Protein AF-A0AA42XJC1-F1 (afdb_monomer_lite)

Secondary structure (DSSP, 8-state):
-----------HHHHHHHHH-TTS-HHHHHHHHHHHHHHHHHTS----TTS-SSGGGHHHHHHHHHHHHHHHHHHHHHHHHTTPPPSS-SSHHHHHHHHHHTHHHHHHTTGGGGGGGGGTT-GGGHHHHHHHHHHTTTT-TTT-HHHHHHHHHHHTT-GGGGSS--GGGGHHHHHH-

Radius of gyration: 19.91 Å; chains: 1; bounding box: 42×43×64 Å

Structure (mmCIF, N/CA/C/O backbone):
data_AF-A0AA42XJC1-F1
#
_entry.id   AF-A0AA42XJC1-F1
#
loop_
_atom_site.group_PDB
_atom_site.id
_atom_site.type_symbol
_atom_site.label_atom_id
_atom_site.label_alt_id
_atom_site.label_comp_id
_atom_site.label_asym_id
_atom_site.label_entity_id
_atom_site.label_seq_id
_atom_site.pdbx_PDB_ins_code
_atom_site.Cartn_x
_atom_site.Cartn_y
_atom_site.Cartn_z
_atom_site.occupancy
_atom_site.B_iso_or_equiv
_atom_site.auth_seq_id
_atom_site.auth_comp_id
_atom_site.auth_asym_id
_atom_site.auth_atom_id
_atom_site.pdbx_PDB_model_num
ATOM 1 N N . MET A 1 1 ? -0.682 -10.208 -37.902 1.00 35.88 1 MET A N 1
ATOM 2 C CA . MET A 1 1 ? -1.230 -11.228 -36.979 1.00 35.88 1 MET A CA 1
ATOM 3 C C . MET A 1 1 ? -0.567 -10.966 -35.635 1.00 35.88 1 MET A C 1
ATOM 5 O O . MET A 1 1 ? 0.642 -11.066 -35.591 1.00 35.88 1 MET A O 1
ATOM 9 N N . LEU A 1 2 ? -1.211 -10.506 -34.570 1.00 36.41 2 LEU A N 1
ATOM 10 C CA . LEU A 1 2 ? -2.590 -10.697 -34.142 1.00 36.41 2 LEU A CA 1
ATOM 11 C C . LEU A 1 2 ? -3.000 -9.458 -33.311 1.00 36.41 2 LEU A C 1
ATOM 13 O O . LEU A 1 2 ? -2.534 -9.285 -32.192 1.00 36.41 2 LEU A O 1
ATOM 17 N N . ASN A 1 3 ? -3.850 -8.592 -33.871 1.00 38.91 3 ASN A N 1
ATOM 18 C CA . ASN A 1 3 ? -4.637 -7.630 -33.094 1.00 38.91 3 ASN A CA 1
ATOM 19 C C . ASN A 1 3 ? -5.820 -8.403 -32.512 1.00 38.91 3 ASN A C 1
ATOM 21 O O . ASN A 1 3 ? -6.846 -8.523 -33.172 1.00 38.91 3 ASN A O 1
ATOM 25 N N . LEU A 1 4 ? -5.646 -8.977 -31.326 1.00 40.06 4 LEU A N 1
ATOM 26 C CA . LEU A 1 4 ? -6.722 -9.552 -30.517 1.00 40.06 4 LEU A CA 1
ATOM 27 C C . LEU A 1 4 ? -6.348 -9.386 -29.037 1.00 40.06 4 LEU A C 1
ATOM 29 O O . LEU A 1 4 ? -6.117 -10.361 -28.331 1.00 40.06 4 LEU A O 1
ATOM 33 N N . ILE A 1 5 ? -6.256 -8.142 -28.564 1.00 43.09 5 ILE A N 1
ATOM 34 C CA . ILE A 1 5 ? -6.489 -7.870 -27.143 1.00 43.09 5 ILE A CA 1
ATOM 35 C C . ILE A 1 5 ? -7.900 -7.315 -27.092 1.00 43.09 5 ILE A C 1
ATOM 37 O O . ILE A 1 5 ? -8.156 -6.133 -27.286 1.00 43.09 5 ILE A O 1
ATOM 41 N N . THR A 1 6 ? -8.824 -8.261 -26.992 1.00 41.69 6 THR A N 1
ATOM 42 C CA . THR A 1 6 ? -10.214 -8.027 -26.646 1.00 41.69 6 THR A CA 1
ATOM 43 C C . THR A 1 6 ? -10.296 -7.202 -25.372 1.00 41.69 6 THR A C 1
ATOM 45 O O . THR A 1 6 ? -9.545 -7.443 -24.428 1.00 41.69 6 THR A O 1
ATOM 48 N N . ASP A 1 7 ? -11.266 -6.299 -25.384 1.00 40.22 7 ASP A N 1
ATOM 49 C CA . ASP A 1 7 ? -11.817 -5.439 -24.335 1.00 40.22 7 ASP A CA 1
ATOM 50 C C . ASP A 1 7 ? -12.372 -6.239 -23.129 1.00 40.22 7 ASP A C 1
ATOM 52 O O . ASP A 1 7 ? -13.494 -6.061 -22.662 1.00 40.22 7 ASP A O 1
ATOM 56 N N . ALA A 1 8 ? -11.620 -7.240 -22.675 1.00 49.84 8 ALA A N 1
ATOM 57 C CA . ALA A 1 8 ? -11.900 -7.978 -21.464 1.00 49.84 8 ALA A CA 1
ATOM 58 C C . ALA A 1 8 ? -11.240 -7.201 -20.330 1.00 49.84 8 ALA A C 1
ATOM 60 O O . ALA A 1 8 ? -10.010 -7.154 -20.265 1.00 49.84 8 ALA A O 1
ATOM 61 N N . HIS A 1 9 ? -12.046 -6.606 -19.447 1.00 60.62 9 HIS A N 1
ATOM 62 C CA . HIS A 1 9 ? -11.577 -6.120 -18.151 1.00 60.62 9 HIS A CA 1
ATOM 63 C C . HIS A 1 9 ? -10.681 -7.195 -17.525 1.00 60.62 9 HIS A C 1
ATOM 65 O O . HIS A 1 9 ? -11.155 -8.266 -17.136 1.00 60.62 9 HIS A O 1
ATOM 71 N N . GLN A 1 10 ? -9.373 -6.941 -17.502 1.00 75.31 10 GLN A N 1
ATOM 72 C CA . GLN A 1 10 ? -8.423 -7.856 -16.891 1.00 75.31 10 GLN A CA 1
ATOM 73 C C . GLN A 1 10 ? -8.631 -7.803 -15.389 1.00 75.31 10 GLN A C 1
ATOM 75 O O . GLN A 1 10 ? -8.667 -6.727 -14.798 1.00 75.31 10 GLN A O 1
ATOM 80 N N . LYS A 1 11 ? -8.773 -8.974 -14.778 1.00 92.88 11 LYS A N 1
ATOM 81 C CA . LYS A 1 11 ? -8.938 -9.076 -13.334 1.00 92.88 11 LYS A CA 1
ATOM 82 C C . LYS A 1 11 ? -7.640 -8.677 -12.645 1.00 92.88 11 LYS A C 1
ATOM 84 O O . LYS A 1 11 ? -6.581 -9.234 -12.955 1.00 92.88 11 LYS A O 1
ATOM 89 N N . TYR A 1 12 ? -7.707 -7.767 -11.680 1.00 96.56 12 TYR A N 1
ATOM 90 C CA . TYR A 1 12 ? -6.541 -7.354 -10.896 1.00 96.56 12 TYR A CA 1
ATOM 91 C C . TYR A 1 12 ? -5.889 -8.529 -10.165 1.00 96.56 12 TYR A C 1
ATOM 93 O O . TYR A 1 12 ? -4.666 -8.551 -9.987 1.00 96.56 12 TYR A O 1
ATOM 101 N N . PHE A 1 13 ? -6.677 -9.539 -9.789 1.00 96.19 13 PHE A N 1
ATOM 102 C CA . PHE A 1 13 ? -6.157 -10.793 -9.256 1.00 96.19 13 PHE A CA 1
ATOM 103 C C . PHE A 1 13 ? -5.182 -11.472 -10.229 1.00 96.19 13 PHE A C 1
ATOM 105 O O . PHE A 1 13 ? -4.081 -11.847 -9.828 1.00 96.19 13 PHE A O 1
ATOM 112 N N . GLU A 1 14 ? -5.555 -11.605 -11.503 1.00 96.06 14 GLU A N 1
ATOM 113 C CA . GLU A 1 14 ? -4.737 -12.265 -12.531 1.00 96.06 14 GLU A CA 1
ATOM 114 C C . GLU A 1 14 ? -3.466 -11.466 -12.828 1.00 96.06 14 GLU A C 1
ATOM 116 O O . GLU A 1 14 ? -2.389 -12.048 -12.949 1.00 96.06 14 GLU A O 1
ATOM 121 N N . ILE A 1 15 ? -3.571 -10.135 -12.864 1.00 96.56 15 ILE A N 1
ATOM 122 C CA . ILE A 1 15 ? -2.418 -9.235 -13.007 1.00 96.56 15 ILE A CA 1
ATOM 123 C C . ILE A 1 15 ? -1.460 -9.402 -11.820 1.00 96.56 15 ILE A C 1
ATOM 125 O O . ILE A 1 15 ? -0.258 -9.591 -12.008 1.00 96.56 15 ILE A O 1
ATOM 129 N N . THR A 1 16 ? -1.994 -9.422 -10.597 1.00 96.81 16 THR A N 1
ATOM 130 C CA . THR A 1 16 ? -1.205 -9.663 -9.382 1.00 96.81 16 THR A CA 1
ATOM 131 C C . THR A 1 16 ? -0.496 -11.021 -9.450 1.00 96.81 16 THR A C 1
ATOM 133 O O . THR A 1 16 ? 0.697 -11.104 -9.164 1.00 96.81 16 THR A O 1
ATOM 136 N N . GLN A 1 17 ? -1.188 -12.092 -9.864 1.00 96.50 17 GLN A N 1
ATOM 137 C CA . GLN A 1 17 ? -0.564 -13.414 -10.012 1.00 96.50 17 GLN A CA 1
ATOM 138 C C . GLN A 1 17 ? 0.528 -13.423 -11.087 1.00 96.50 17 GLN A C 1
ATOM 140 O O . GLN A 1 17 ? 1.594 -13.988 -10.855 1.00 96.50 17 GLN A O 1
ATOM 145 N N . PHE A 1 18 ? 0.302 -12.760 -12.224 1.00 97.50 18 PHE A N 1
ATOM 146 C CA . PHE A 1 18 ? 1.296 -12.632 -13.289 1.00 97.50 18 PHE A CA 1
ATOM 147 C C . PHE A 1 18 ? 2.598 -11.988 -12.786 1.00 97.50 18 PHE A C 1
ATOM 149 O O . PHE A 1 18 ? 3.691 -12.473 -13.085 1.00 97.50 18 PHE A O 1
ATOM 156 N N . PHE A 1 19 ? 2.503 -10.924 -11.985 1.00 96.94 19 PHE A N 1
ATOM 157 C CA . PHE A 1 19 ? 3.688 -10.267 -11.434 1.00 96.94 19 PHE A CA 1
ATOM 158 C C . PHE A 1 19 ? 4.369 -11.065 -10.318 1.00 96.94 19 PHE A C 1
ATOM 160 O O . PHE A 1 19 ? 5.597 -11.016 -10.196 1.00 96.94 19 PHE A O 1
ATOM 167 N N . LEU A 1 20 ? 3.613 -11.832 -9.531 1.00 95.69 20 LEU A N 1
ATOM 168 C CA . LEU A 1 20 ? 4.170 -12.695 -8.485 1.00 95.69 20 LEU A CA 1
ATOM 169 C C . LEU A 1 20 ? 4.789 -13.991 -9.027 1.00 95.69 20 LEU A C 1
ATOM 171 O O . LEU A 1 20 ? 5.591 -14.609 -8.327 1.00 95.69 20 LEU A O 1
ATOM 175 N N . ASP A 1 21 ? 4.468 -14.393 -10.258 1.00 97.38 21 ASP A N 1
ATOM 176 C CA . ASP A 1 21 ? 5.001 -15.610 -10.866 1.00 97.38 21 ASP A CA 1
ATOM 177 C C . ASP A 1 21 ? 6.519 -15.478 -11.130 1.00 97.38 21 ASP A C 1
ATOM 179 O O . ASP A 1 21 ? 6.948 -14.621 -11.915 1.00 97.38 21 ASP A O 1
ATOM 183 N N . PRO A 1 22 ? 7.373 -16.298 -10.487 1.00 95.94 22 PRO A N 1
ATOM 184 C CA . PRO A 1 22 ? 8.821 -16.242 -10.682 1.00 95.94 22 PRO A CA 1
ATOM 185 C C . PRO A 1 22 ? 9.274 -16.778 -12.049 1.00 95.94 22 PRO A C 1
ATOM 187 O O . PRO A 1 22 ? 10.420 -16.546 -12.432 1.00 95.94 22 PRO A O 1
ATOM 190 N N . SER A 1 23 ? 8.415 -17.498 -12.777 1.00 97.62 23 SER A N 1
ATOM 191 C CA . SER A 1 23 ? 8.717 -18.031 -14.112 1.00 97.62 23 SER A CA 1
ATOM 192 C C . SER A 1 23 ? 8.578 -16.982 -15.220 1.00 97.62 23 SER A C 1
ATOM 194 O O . SER A 1 23 ? 9.183 -17.122 -16.286 1.00 97.62 23 SER A O 1
ATOM 196 N N . VAL A 1 24 ? 7.828 -15.904 -14.968 1.00 97.56 24 VAL A N 1
ATOM 197 C CA . VAL A 1 24 ? 7.662 -14.794 -15.910 1.00 97.56 24 VAL A CA 1
ATOM 198 C C . VAL A 1 24 ? 8.932 -13.943 -15.923 1.00 97.56 24 VAL A C 1
ATOM 200 O O . VAL A 1 24 ? 9.406 -13.480 -14.882 1.00 97.56 24 VAL A O 1
ATOM 203 N N . SER A 1 25 ? 9.483 -13.705 -17.117 1.00 96.88 25 SER A N 1
ATOM 204 C CA . SER A 1 25 ? 10.708 -12.919 -17.270 1.00 96.88 25 SER A CA 1
ATOM 205 C C . SER A 1 25 ? 10.518 -11.467 -16.827 1.00 96.88 25 SER A C 1
ATOM 207 O O . SER A 1 25 ? 9.440 -10.885 -16.958 1.00 96.88 25 SER A O 1
ATOM 209 N N . ARG A 1 26 ? 11.608 -10.835 -16.379 1.00 93.50 26 ARG A N 1
ATOM 210 C CA . ARG A 1 26 ? 11.616 -9.407 -16.032 1.00 93.50 26 ARG A CA 1
ATOM 211 C C . ARG A 1 26 ? 11.111 -8.526 -17.181 1.00 93.50 26 ARG A C 1
ATOM 213 O O . ARG A 1 26 ? 10.269 -7.673 -16.950 1.00 93.50 26 ARG A O 1
ATOM 220 N N . SER A 1 27 ? 11.558 -8.780 -18.411 1.00 95.94 27 SER A N 1
ATOM 221 C CA . SER A 1 27 ? 11.128 -8.015 -19.589 1.00 95.94 27 SER A CA 1
ATOM 222 C C . SER A 1 27 ? 9.629 -8.141 -19.876 1.00 95.94 27 SER A C 1
ATOM 224 O O . SER A 1 27 ? 8.995 -7.167 -20.272 1.00 95.94 27 SER A O 1
ATOM 226 N N . ALA A 1 28 ? 9.040 -9.320 -19.651 1.00 97.38 28 ALA A N 1
ATOM 227 C CA . ALA A 1 28 ? 7.601 -9.515 -19.792 1.00 97.38 28 ALA A CA 1
ATOM 228 C C . ALA A 1 28 ? 6.823 -8.765 -18.699 1.00 97.38 28 ALA A C 1
ATOM 230 O O . ALA A 1 28 ? 5.782 -8.179 -18.995 1.00 97.38 28 ALA A O 1
ATOM 231 N N . LYS A 1 29 ? 7.344 -8.735 -17.463 1.00 96.00 29 LYS A N 1
ATOM 232 C CA . LYS A 1 29 ? 6.778 -7.930 -16.369 1.00 96.00 29 LYS A CA 1
ATOM 233 C C . LYS A 1 29 ? 6.843 -6.438 -16.676 1.00 96.00 29 LYS A C 1
ATOM 235 O O . LYS A 1 29 ? 5.820 -5.776 -16.599 1.00 96.00 29 LYS A O 1
ATOM 240 N N . GLU A 1 30 ? 7.989 -5.929 -17.115 1.00 95.12 30 GLU A N 1
ATOM 241 C CA . GLU A 1 30 ? 8.156 -4.513 -17.476 1.00 95.12 30 GLU A CA 1
ATOM 242 C C . GLU A 1 30 ? 7.192 -4.088 -18.597 1.00 95.12 30 GLU A C 1
ATOM 244 O O . GLU A 1 30 ? 6.516 -3.068 -18.473 1.00 95.12 30 GLU A O 1
ATOM 249 N N . LEU A 1 31 ? 7.050 -4.901 -19.654 1.00 96.75 31 LEU A N 1
ATOM 250 C CA . LEU A 1 31 ? 6.100 -4.624 -20.738 1.00 96.75 31 LEU A CA 1
ATOM 251 C C . LEU A 1 31 ? 4.643 -4.637 -20.250 1.00 96.75 31 LEU A C 1
ATOM 253 O O . LEU A 1 31 ? 3.845 -3.784 -20.640 1.00 96.75 31 LEU A O 1
ATOM 257 N N . LYS A 1 32 ? 4.286 -5.602 -19.393 1.00 96.31 32 LYS A N 1
ATOM 258 C CA . LYS A 1 32 ? 2.942 -5.692 -18.815 1.00 96.31 32 LYS A CA 1
ATOM 259 C C . LYS A 1 32 ? 2.638 -4.498 -17.912 1.00 96.31 32 LYS A C 1
ATOM 261 O O . LYS A 1 32 ? 1.551 -3.941 -18.031 1.00 96.31 32 LYS A O 1
ATOM 266 N N . ALA A 1 33 ? 3.582 -4.112 -17.053 1.00 95.44 33 ALA A N 1
ATOM 267 C CA . ALA A 1 33 ? 3.460 -2.975 -16.146 1.00 95.44 33 ALA A CA 1
ATOM 268 C C . ALA A 1 33 ? 3.277 -1.666 -16.917 1.00 95.44 33 ALA A C 1
ATOM 270 O O . ALA A 1 33 ? 2.388 -0.895 -16.577 1.00 95.44 33 ALA A O 1
ATOM 271 N N . PHE A 1 34 ? 4.040 -1.456 -17.997 1.00 95.38 34 PHE A N 1
ATOM 272 C CA . PHE A 1 34 ? 3.892 -0.279 -18.854 1.00 95.38 34 PHE A CA 1
ATOM 273 C C . PHE A 1 34 ? 2.455 -0.125 -19.375 1.00 95.38 34 PHE A C 1
ATOM 275 O O . PHE A 1 34 ? 1.814 0.889 -19.114 1.00 95.38 34 PHE A O 1
ATOM 282 N N . HIS A 1 35 ? 1.921 -1.148 -20.049 1.00 95.06 35 HIS A N 1
ATOM 283 C CA . HIS A 1 35 ? 0.565 -1.087 -20.607 1.00 95.06 35 HIS A CA 1
ATOM 284 C C . HIS A 1 35 ? -0.525 -1.040 -19.536 1.00 95.06 35 HIS A C 1
ATOM 286 O O . HIS A 1 35 ? -1.551 -0.392 -19.727 1.00 95.06 35 HIS A O 1
ATOM 292 N N . PHE A 1 36 ? -0.318 -1.743 -18.422 1.00 95.00 36 PHE A N 1
ATOM 293 C CA . PHE A 1 36 ? -1.256 -1.726 -17.310 1.00 95.00 36 PHE A CA 1
ATOM 294 C C . PHE A 1 36 ? -1.350 -0.325 -16.697 1.00 95.00 36 PHE A C 1
ATOM 296 O O . PHE A 1 36 ? -2.436 0.240 -16.661 1.00 95.00 36 PHE A O 1
ATOM 303 N N . LEU A 1 37 ? -0.223 0.272 -16.302 1.00 94.44 37 LEU A N 1
ATOM 304 C CA . LEU A 1 37 ? -0.205 1.604 -15.694 1.00 94.44 37 LEU A CA 1
ATOM 305 C C . LEU A 1 37 ? -0.666 2.697 -16.666 1.00 94.44 37 LEU A C 1
ATOM 307 O O . LEU A 1 37 ? -1.348 3.625 -16.241 1.00 94.44 37 LEU A O 1
ATOM 311 N N . GLU A 1 38 ? -0.350 2.585 -17.960 1.00 94.50 38 GLU A N 1
ATOM 312 C CA . GLU A 1 38 ? -0.880 3.490 -18.988 1.00 94.50 38 GLU A CA 1
ATOM 313 C C . GLU A 1 38 ? -2.416 3.463 -19.013 1.00 94.50 38 GLU A C 1
ATOM 315 O O . GLU A 1 38 ? -3.051 4.517 -18.990 1.00 94.50 38 GLU A O 1
ATOM 320 N N . ASN A 1 39 ? -3.021 2.271 -18.971 1.00 92.44 39 ASN A N 1
ATOM 321 C CA . ASN A 1 39 ? -4.471 2.130 -18.887 1.00 92.44 39 ASN A CA 1
ATOM 322 C C . ASN A 1 39 ? -5.043 2.711 -17.585 1.00 92.44 39 ASN A C 1
ATOM 324 O O . ASN A 1 39 ? -6.052 3.411 -17.631 1.00 92.44 39 ASN A O 1
ATOM 328 N N . GLU A 1 40 ? -4.411 2.450 -16.440 1.00 92.88 40 GLU A N 1
ATOM 329 C CA . GLU A 1 40 ? -4.864 2.966 -15.141 1.00 92.88 40 GLU A CA 1
ATOM 330 C C . GLU A 1 40 ? -4.847 4.496 -15.107 1.00 92.88 40 GLU A C 1
ATOM 332 O O . GLU A 1 40 ? -5.820 5.114 -14.679 1.00 92.88 40 GLU A O 1
ATOM 337 N N . ILE A 1 41 ? -3.793 5.119 -15.645 1.00 91.62 41 ILE A N 1
ATOM 338 C CA . ILE A 1 41 ? -3.671 6.580 -15.731 1.00 91.62 41 ILE A CA 1
ATOM 339 C C . ILE A 1 41 ? -4.799 7.188 -16.574 1.00 91.62 41 ILE A C 1
ATOM 341 O O . ILE A 1 41 ? -5.336 8.229 -16.198 1.00 91.62 41 ILE A O 1
ATOM 345 N N . LEU A 1 42 ? -5.191 6.545 -17.681 1.00 90.38 42 LEU A N 1
ATOM 346 C CA . LEU A 1 42 ? -6.296 7.017 -18.529 1.00 90.38 42 LEU A CA 1
ATOM 347 C C . LEU A 1 42 ? -7.659 6.996 -17.819 1.00 90.38 42 LEU A C 1
ATOM 349 O O . LEU A 1 42 ? -8.551 7.749 -18.207 1.00 90.38 42 LEU A O 1
ATOM 353 N N . HIS A 1 43 ? -7.819 6.147 -16.802 1.00 88.12 43 HIS A N 1
ATOM 354 C CA . HIS A 1 43 ? -9.057 5.996 -16.034 1.00 88.12 43 HIS A CA 1
ATOM 355 C C . HIS A 1 43 ? -9.032 6.734 -14.688 1.00 88.12 43 HIS A C 1
ATOM 357 O O . HIS A 1 43 ? -10.015 6.670 -13.945 1.00 88.12 43 HIS A O 1
ATOM 363 N N . LEU A 1 44 ? -7.944 7.441 -14.358 1.00 87.25 44 LEU A N 1
ATOM 364 C CA . LEU A 1 44 ? -7.905 8.290 -13.172 1.00 87.25 44 LEU A CA 1
ATOM 365 C C . LEU A 1 44 ? -8.916 9.427 -13.316 1.00 87.25 44 LEU A C 1
ATOM 367 O O . LEU A 1 44 ? -8.943 10.139 -14.321 1.00 87.25 44 LEU A O 1
ATOM 371 N N . ASP A 1 45 ? -9.723 9.624 -12.275 1.00 81.31 45 ASP A N 1
ATOM 372 C CA . ASP A 1 45 ? -10.559 10.812 -12.189 1.00 81.31 45 ASP A CA 1
ATOM 373 C C . ASP A 1 45 ? -9.660 12.054 -12.092 1.00 81.31 45 ASP A C 1
ATOM 375 O O . ASP A 1 45 ? -8.642 12.061 -11.399 1.00 81.31 45 ASP A O 1
ATOM 379 N N . SER A 1 46 ? -10.022 13.104 -12.820 1.00 70.94 46 SER A N 1
ATOM 380 C CA . SER A 1 46 ? -9.210 14.318 -12.958 1.00 70.94 46 SER A CA 1
ATOM 381 C C . SER A 1 46 ? -9.388 15.313 -11.805 1.00 70.94 46 SER A C 1
ATOM 383 O O . SER A 1 46 ? -8.750 16.370 -11.806 1.00 70.94 46 SER A O 1
ATOM 385 N N . ASP A 1 47 ? -10.228 15.000 -10.812 1.00 76.56 47 ASP A N 1
ATOM 386 C CA . ASP A 1 47 ? -10.451 15.869 -9.653 1.00 76.56 47 ASP A CA 1
ATOM 387 C C . ASP A 1 47 ? -9.307 15.780 -8.631 1.00 76.56 47 ASP A C 1
ATOM 389 O O . ASP A 1 47 ? -9.388 15.153 -7.573 1.00 76.56 47 ASP A O 1
ATOM 393 N N . PHE A 1 48 ? -8.220 16.477 -8.956 1.00 74.19 48 PHE A N 1
ATOM 394 C CA . PHE A 1 48 ? -7.124 16.785 -8.041 1.00 74.19 48 PHE A CA 1
ATOM 395 C C . PHE A 1 48 ? -7.160 18.260 -7.633 1.00 74.19 48 PHE A C 1
ATOM 397 O O . PHE A 1 48 ? -6.131 18.933 -7.623 1.00 74.19 48 PHE A O 1
ATOM 404 N N . SER A 1 49 ? -8.344 18.783 -7.309 1.00 75.75 49 SER A N 1
ATOM 405 C CA . SER A 1 49 ? -8.571 20.215 -7.048 1.00 75.75 49 SER A CA 1
ATOM 406 C C . SER A 1 49 ? -7.677 20.841 -5.964 1.00 75.75 49 SER A C 1
ATOM 408 O O . SER A 1 49 ? -7.412 22.040 -6.013 1.00 75.75 49 SER A O 1
ATOM 410 N N . ASP A 1 50 ? -7.177 20.053 -5.007 1.00 85.25 50 ASP A N 1
ATOM 411 C CA . ASP A 1 50 ? -6.237 20.518 -3.975 1.00 85.25 50 ASP A CA 1
ATOM 412 C C . ASP A 1 50 ? -4.761 20.220 -4.307 1.00 85.25 50 ASP A C 1
ATOM 414 O O . ASP A 1 50 ? -3.894 20.605 -3.532 1.00 85.25 50 ASP A O 1
ATOM 418 N N . PHE A 1 51 ? -4.430 19.535 -5.408 1.00 89.00 51 PHE A N 1
ATOM 419 C CA . PHE A 1 51 ? -3.036 19.263 -5.784 1.00 89.00 51 PHE A CA 1
ATOM 420 C C . PHE A 1 51 ? -2.404 20.491 -6.470 1.00 89.00 51 PHE A C 1
ATOM 422 O O . PHE A 1 51 ? -3.024 21.096 -7.346 1.00 89.00 51 PHE A O 1
ATOM 429 N N . PRO A 1 52 ? -1.173 20.892 -6.102 1.00 92.00 52 PRO A N 1
ATOM 430 C CA . PRO A 1 52 ? -0.553 22.091 -6.651 1.00 92.00 52 PRO A CA 1
ATOM 431 C C . PRO A 1 52 ? -0.230 21.936 -8.141 1.00 92.00 52 PRO A C 1
ATOM 433 O O . PRO A 1 52 ? 0.382 20.956 -8.559 1.00 92.00 52 PRO A O 1
ATOM 436 N N . THR A 1 53 ? -0.571 22.950 -8.940 1.00 89.12 53 THR A N 1
ATOM 437 C CA . THR A 1 53 ? -0.260 22.983 -10.382 1.00 89.12 53 THR A CA 1
ATOM 438 C C . THR A 1 53 ? 1.215 23.286 -10.660 1.00 89.12 53 THR A C 1
ATOM 440 O O . THR A 1 53 ? 1.735 22.899 -11.702 1.00 89.12 53 THR A O 1
ATOM 443 N N . ASN A 1 54 ? 1.900 23.969 -9.734 1.00 92.25 54 ASN A N 1
ATOM 444 C CA . ASN A 1 54 ? 3.308 24.330 -9.881 1.00 92.25 54 ASN A CA 1
ATOM 445 C C . ASN A 1 54 ? 4.186 23.599 -8.856 1.00 92.25 54 ASN A C 1
ATOM 447 O O . ASN A 1 54 ? 3.848 23.502 -7.674 1.00 92.25 54 ASN A O 1
ATOM 451 N N . VAL A 1 55 ? 5.342 23.115 -9.314 1.00 92.62 55 VAL A N 1
AT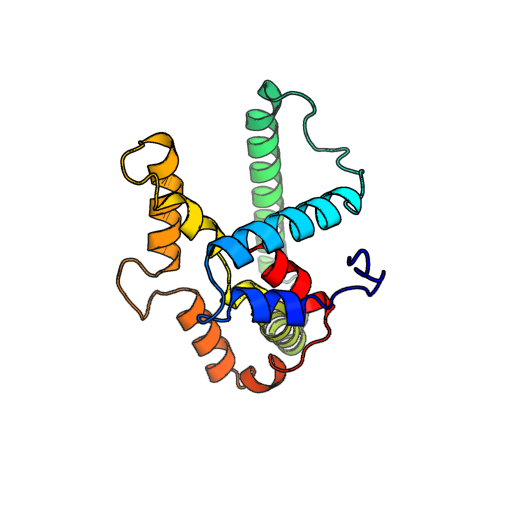OM 452 C CA . VAL A 1 55 ? 6.274 22.293 -8.521 1.00 92.62 55 VAL A CA 1
ATOM 453 C C . VAL A 1 55 ? 6.837 23.046 -7.310 1.00 92.62 55 VAL A C 1
ATOM 455 O O . VAL A 1 55 ? 7.043 22.450 -6.255 1.00 92.62 55 VAL A O 1
ATOM 458 N N . ASP A 1 56 ? 7.032 24.359 -7.411 1.00 95.75 56 ASP A N 1
ATOM 459 C CA . ASP A 1 56 ? 7.498 25.222 -6.316 1.00 95.75 56 ASP A CA 1
ATOM 460 C C . ASP A 1 56 ? 6.515 25.276 -5.133 1.00 95.75 56 ASP A C 1
ATOM 462 O O . ASP A 1 56 ? 6.918 25.513 -3.993 1.00 95.75 56 ASP A O 1
ATOM 466 N N . GLN A 1 57 ? 5.236 24.977 -5.370 1.00 95.31 57 GLN A N 1
ATOM 467 C CA . GLN A 1 57 ? 4.209 24.931 -4.327 1.00 95.31 57 GLN A CA 1
ATOM 468 C C . GLN A 1 57 ? 4.137 23.569 -3.623 1.00 95.31 57 GLN A C 1
ATOM 470 O O . GLN A 1 57 ? 3.521 23.464 -2.558 1.00 95.31 57 GLN A O 1
ATOM 475 N N . LEU A 1 58 ? 4.787 22.532 -4.169 1.00 94.94 58 LEU A N 1
ATOM 476 C CA . LEU A 1 58 ? 4.690 21.159 -3.671 1.00 94.94 58 LEU A CA 1
ATOM 477 C C . LEU A 1 58 ? 5.158 21.038 -2.219 1.00 94.94 58 LEU A C 1
ATOM 479 O O . LEU A 1 58 ? 4.472 20.432 -1.398 1.00 94.94 58 LEU A O 1
ATOM 483 N N . ALA A 1 59 ? 6.279 21.671 -1.869 1.00 95.56 59 ALA A N 1
ATOM 484 C CA . ALA A 1 59 ? 6.819 21.614 -0.512 1.00 95.56 59 ALA A CA 1
ATOM 485 C C . ALA A 1 59 ? 5.855 22.224 0.522 1.00 95.56 59 ALA A C 1
ATOM 487 O O . ALA A 1 59 ? 5.588 21.623 1.566 1.00 95.56 59 ALA A O 1
ATOM 488 N N . VAL A 1 60 ? 5.291 23.398 0.219 1.00 95.69 60 VAL A N 1
ATOM 489 C CA . VAL A 1 60 ? 4.319 24.077 1.092 1.00 95.69 60 VAL A CA 1
ATOM 490 C C . VAL A 1 60 ? 3.038 23.256 1.206 1.00 95.69 60 VAL A C 1
ATOM 492 O O . VAL A 1 60 ? 2.507 23.088 2.307 1.00 95.69 60 VAL A O 1
ATOM 495 N N . TRP A 1 61 ? 2.564 22.699 0.091 1.00 95.81 61 TRP A N 1
ATOM 496 C CA . TRP A 1 61 ? 1.393 21.832 0.063 1.00 95.81 61 TRP A CA 1
ATOM 497 C C . TRP A 1 61 ? 1.585 20.571 0.918 1.00 95.81 61 TRP A C 1
ATOM 499 O O . TRP A 1 61 ? 0.760 20.300 1.793 1.00 95.81 61 TRP A O 1
ATOM 509 N N . MET A 1 62 ? 2.703 19.853 0.755 1.00 95.31 62 MET A N 1
ATOM 510 C CA . MET A 1 62 ? 3.028 18.655 1.542 1.00 95.31 62 MET A CA 1
ATOM 511 C C . MET A 1 62 ? 3.079 18.966 3.041 1.00 95.31 62 MET A C 1
ATOM 513 O O . MET A 1 62 ? 2.500 18.240 3.853 1.00 95.31 62 MET A O 1
ATOM 517 N N . GLN A 1 63 ? 3.723 20.073 3.422 1.00 96.56 63 GLN A N 1
ATOM 518 C CA . GLN A 1 63 ? 3.791 20.508 4.818 1.00 96.56 63 GLN A CA 1
ATOM 519 C C . GLN A 1 63 ? 2.412 20.864 5.379 1.00 96.56 63 GLN A C 1
ATOM 521 O O . GLN A 1 63 ? 2.101 20.500 6.515 1.00 96.56 63 GLN A O 1
ATOM 526 N N . LYS A 1 64 ? 1.574 21.561 4.602 1.00 95.69 64 L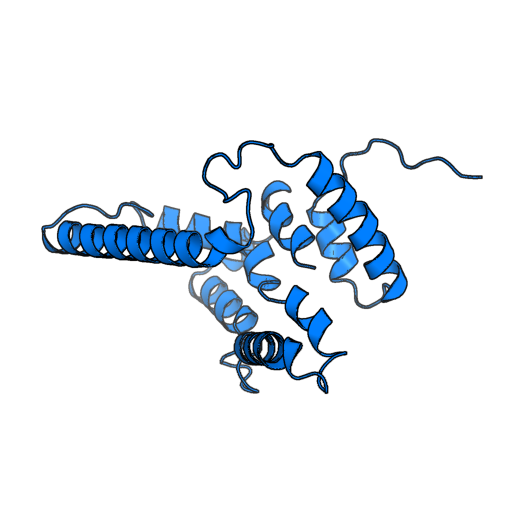YS A N 1
ATOM 527 C CA . LYS A 1 64 ? 0.199 21.893 4.996 1.00 95.69 64 LYS A CA 1
ATOM 528 C C . LYS A 1 64 ? -0.619 20.621 5.210 1.00 95.69 64 LYS A C 1
ATOM 530 O O . LYS A 1 64 ? -1.205 20.470 6.280 1.00 95.69 64 LYS A O 1
ATOM 535 N N . LYS A 1 65 ? -0.598 19.686 4.253 1.00 95.38 65 LYS A N 1
ATOM 536 C CA . LYS A 1 65 ? -1.279 18.387 4.366 1.00 95.38 65 LYS A CA 1
ATOM 537 C C . LYS A 1 65 ? -0.823 17.624 5.606 1.00 95.38 65 LYS A C 1
ATOM 539 O O . LYS A 1 65 ? -1.666 17.189 6.384 1.00 95.38 65 LYS A O 1
ATOM 544 N N . ASN A 1 66 ? 0.486 17.522 5.841 1.00 96.31 66 ASN A N 1
ATOM 545 C CA . ASN A 1 66 ? 1.020 16.858 7.030 1.00 96.31 66 ASN A CA 1
ATOM 546 C C . ASN A 1 66 ? 0.503 17.504 8.328 1.00 96.31 66 ASN A C 1
ATOM 548 O O . ASN A 1 66 ? -0.037 16.802 9.181 1.00 96.31 66 ASN A O 1
ATOM 552 N N . LYS A 1 67 ? 0.586 18.837 8.450 1.00 97.25 67 LYS A N 1
ATOM 553 C CA . LYS A 1 67 ? 0.084 19.569 9.626 1.00 97.25 67 LYS A CA 1
ATOM 554 C C . LYS A 1 67 ? -1.408 19.336 9.856 1.00 97.25 67 LYS A C 1
ATOM 556 O O . LYS A 1 67 ? -1.803 19.083 10.991 1.00 97.25 67 LYS A O 1
ATOM 561 N N . THR A 1 68 ? -2.216 19.383 8.799 1.00 96.56 68 THR A N 1
ATOM 562 C CA . THR A 1 68 ? -3.658 19.113 8.873 1.00 96.56 68 THR A CA 1
ATOM 563 C C . THR A 1 68 ? -3.938 17.697 9.376 1.00 96.56 68 THR A C 1
ATOM 565 O O . THR A 1 68 ? -4.720 17.533 10.307 1.00 96.56 68 THR A O 1
ATOM 568 N N . GLN A 1 69 ? -3.259 16.679 8.840 1.00 95.69 69 GLN A N 1
ATOM 569 C CA . GLN A 1 69 ? -3.467 15.294 9.280 1.00 95.69 69 GLN A CA 1
ATOM 570 C C . GLN A 1 69 ? -3.011 15.065 10.727 1.00 95.69 69 GLN A C 1
ATOM 572 O O . GLN A 1 69 ? -3.705 14.391 11.489 1.00 95.69 69 GLN A O 1
ATOM 577 N N . CYS A 1 70 ? -1.888 15.663 11.132 1.00 97.19 70 CYS A N 1
ATOM 578 C CA . CYS A 1 70 ? -1.421 15.623 12.517 1.00 97.19 70 CYS A CA 1
ATOM 579 C C . CYS A 1 70 ? -2.422 16.283 13.475 1.00 97.19 70 CYS A C 1
ATOM 581 O O . CYS A 1 70 ? -2.676 15.744 14.552 1.00 97.19 70 CYS A O 1
ATOM 583 N N . LEU A 1 71 ? -3.013 17.417 13.082 1.00 98.00 71 LEU A N 1
ATOM 584 C CA . LEU A 1 71 ? -4.048 18.085 13.869 1.00 98.00 71 LEU A CA 1
ATOM 585 C C . LEU A 1 71 ? -5.298 17.208 13.995 1.00 98.00 71 LEU A C 1
ATOM 587 O O . LEU A 1 71 ? -5.728 16.950 15.113 1.00 98.00 71 LEU A O 1
ATOM 591 N N . HIS A 1 72 ? -5.818 16.671 12.887 1.00 96.56 72 HIS A N 1
ATOM 592 C CA . HIS A 1 72 ? -6.978 15.772 12.918 1.00 96.56 72 HIS A CA 1
ATOM 593 C C . HIS A 1 72 ? -6.746 14.559 13.825 1.00 96.56 72 HIS A C 1
ATOM 595 O O . HIS A 1 72 ? -7.634 14.170 14.585 1.00 96.56 72 HIS A O 1
ATOM 601 N N . TYR A 1 73 ? -5.547 13.969 13.777 1.00 96.12 73 TYR A N 1
ATOM 602 C CA . TYR A 1 73 ? -5.206 12.848 14.645 1.00 96.12 73 TYR A CA 1
ATOM 603 C C . TYR A 1 73 ? -5.124 13.262 16.119 1.00 96.12 73 TYR A C 1
ATOM 605 O O . TYR A 1 73 ? -5.659 12.560 16.976 1.00 96.12 73 TYR A O 1
ATOM 613 N N . LYS A 1 74 ? -4.515 14.415 16.419 1.00 97.75 74 LYS A N 1
ATOM 614 C CA . LYS A 1 74 ? -4.474 14.969 17.778 1.00 97.75 74 LYS A CA 1
ATOM 615 C C . LYS A 1 74 ? -5.885 15.197 18.327 1.00 97.75 74 LYS A C 1
ATOM 617 O O . LYS A 1 74 ? -6.193 14.726 19.416 1.00 97.75 74 LYS A O 1
ATOM 622 N N . GLU A 1 75 ? -6.748 15.859 17.565 1.00 97.81 75 GLU A N 1
ATOM 623 C CA . GLU A 1 75 ? -8.131 16.124 17.972 1.00 97.81 75 GLU A CA 1
ATOM 624 C C . GLU A 1 75 ? -8.931 14.824 18.146 1.00 97.81 75 GLU A C 1
ATOM 626 O O . GLU A 1 75 ? -9.750 14.711 19.057 1.00 97.81 75 GLU A O 1
ATOM 631 N N . TYR A 1 76 ? -8.686 13.813 17.303 1.00 96.75 76 TYR A N 1
ATOM 632 C CA . TYR A 1 76 ? -9.251 12.477 17.491 1.00 96.75 76 TYR A CA 1
ATOM 633 C C . TYR A 1 76 ? -8.828 11.871 18.834 1.00 96.75 76 TYR A C 1
ATOM 635 O O . TYR A 1 76 ? -9.680 11.363 19.563 1.00 96.75 76 TYR A O 1
ATOM 643 N N . LEU A 1 77 ? -7.543 11.941 19.195 1.00 97.06 77 LEU A N 1
ATOM 644 C CA . LEU A 1 77 ? -7.067 11.445 20.489 1.00 97.06 77 LEU A CA 1
ATOM 645 C C . LEU A 1 77 ? -7.719 12.192 21.660 1.00 97.06 77 LEU A C 1
ATOM 647 O O . LEU A 1 77 ? -8.230 11.536 22.565 1.00 97.06 77 LEU A O 1
ATOM 651 N N . GLU A 1 78 ? -7.811 13.524 21.601 1.00 98.12 78 GLU A N 1
ATOM 652 C CA . GLU A 1 78 ? -8.490 14.335 22.625 1.00 98.12 78 GLU A CA 1
ATOM 653 C C . GLU A 1 78 ? -9.968 13.935 22.775 1.00 98.12 78 GLU A C 1
ATOM 655 O O . GLU A 1 78 ? -10.474 13.762 23.887 1.00 98.12 78 GLU A O 1
ATOM 660 N N . ARG A 1 79 ? -10.684 13.713 21.664 1.00 97.44 79 ARG A N 1
ATOM 661 C CA . ARG A 1 79 ? -12.066 13.205 21.706 1.00 97.44 79 ARG A CA 1
ATOM 662 C C . ARG A 1 79 ? -12.143 11.822 22.351 1.00 97.44 79 ARG A C 1
ATOM 664 O O . ARG A 1 79 ? -13.062 11.572 23.135 1.00 97.44 79 ARG A O 1
ATOM 671 N N . ARG A 1 80 ? -11.201 10.923 22.042 1.00 96.31 80 ARG A N 1
ATOM 672 C CA . ARG A 1 80 ? -11.142 9.564 22.612 1.00 96.31 80 ARG A CA 1
ATOM 673 C C . ARG A 1 80 ? -10.853 9.570 24.109 1.00 96.31 80 ARG A C 1
ATOM 675 O O . ARG A 1 80 ? -11.469 8.782 24.824 1.00 96.31 80 ARG A O 1
ATOM 682 N N . GLU A 1 81 ? -9.969 10.446 24.575 1.00 97.25 81 GLU A N 1
ATOM 683 C CA . GLU A 1 81 ? -9.688 10.643 26.003 1.00 97.25 81 GLU A CA 1
ATOM 684 C C . GLU A 1 81 ? -10.922 11.160 26.751 1.00 97.25 81 GLU A C 1
ATOM 686 O O . GLU A 1 81 ? -11.219 10.696 27.849 1.00 97.25 81 GLU A O 1
ATOM 691 N N . ASN A 1 82 ? -11.717 12.016 26.105 1.00 97.75 82 ASN A N 1
ATOM 692 C CA . ASN A 1 82 ? -12.988 12.523 26.631 1.00 97.75 82 ASN A CA 1
ATOM 693 C C . ASN A 1 82 ? -14.179 11.555 26.454 1.00 97.75 82 ASN A C 1
ATOM 695 O O . ASN A 1 82 ? -15.335 11.957 26.576 1.00 97.75 82 ASN A O 1
ATOM 699 N N . GLY A 1 83 ? -13.926 10.275 26.158 1.00 97.00 83 GLY A N 1
ATOM 700 C CA . GLY A 1 83 ? -14.956 9.232 26.108 1.00 97.00 83 GLY A CA 1
ATOM 701 C C . GLY A 1 83 ? -15.697 9.091 24.775 1.00 97.00 83 GLY A C 1
ATOM 702 O O . GLY A 1 83 ? -16.655 8.320 24.697 1.00 97.00 83 GLY A O 1
ATOM 703 N N . SER A 1 84 ? -15.264 9.776 23.710 1.00 96.44 84 SER A N 1
ATOM 704 C CA . SER A 1 84 ? -15.857 9.591 22.378 1.00 96.44 84 SER A CA 1
ATOM 705 C C . SER A 1 84 ? -15.580 8.192 21.813 1.00 96.44 84 SER A C 1
ATOM 707 O O . SER A 1 84 ? -14.582 7.532 22.134 1.00 96.44 84 SER A O 1
ATOM 709 N N . ALA A 1 85 ? -16.468 7.738 20.926 1.00 94.94 85 ALA A N 1
ATOM 710 C CA . ALA A 1 85 ? -16.352 6.446 20.257 1.00 94.94 85 ALA A CA 1
ATOM 711 C C . ALA A 1 85 ? -15.151 6.379 19.291 1.00 94.94 85 ALA A C 1
ATOM 713 O O . ALA A 1 85 ? -14.573 7.388 18.891 1.00 94.94 85 ALA A O 1
ATOM 714 N N . ARG A 1 86 ? -14.772 5.159 18.888 1.00 93.81 86 ARG A N 1
ATOM 715 C CA . ARG A 1 86 ? -13.805 4.949 17.797 1.00 93.81 86 ARG A CA 1
ATOM 716 C C . ARG A 1 86 ? -14.411 5.437 16.479 1.00 93.81 86 ARG A C 1
ATOM 718 O O . ARG A 1 86 ? -15.516 5.027 16.143 1.00 93.81 86 ARG A O 1
ATOM 725 N N . GLU A 1 87 ? -13.664 6.234 15.721 1.00 91.88 87 GLU A N 1
ATOM 726 C CA . GLU A 1 87 ? -14.143 6.801 14.451 1.00 91.88 87 GLU A CA 1
ATOM 727 C C . GLU A 1 87 ? -13.907 5.845 13.271 1.00 91.88 87 GLU A C 1
ATOM 729 O O . GLU A 1 87 ? -14.800 5.635 12.459 1.00 91.88 87 GLU A O 1
ATOM 734 N N . PHE A 1 88 ? -12.738 5.197 13.210 1.00 89.69 88 PHE A N 1
ATOM 735 C CA . PHE A 1 88 ? -12.363 4.358 12.063 1.00 89.69 88 PHE A CA 1
ATOM 736 C C . PHE A 1 88 ? -12.992 2.953 12.101 1.00 89.69 88 PHE A C 1
ATOM 738 O O . PHE A 1 88 ? -13.556 2.479 11.119 1.00 89.69 88 PHE A O 1
ATOM 745 N N . PHE A 1 89 ? -12.945 2.285 13.260 1.00 94.06 89 PHE A N 1
ATOM 746 C CA . PHE A 1 89 ? -13.537 0.958 13.454 1.00 94.06 89 PHE A CA 1
ATOM 747 C C . PHE A 1 89 ? -14.399 0.935 14.712 1.00 94.06 89 PHE A C 1
ATOM 749 O O . PHE A 1 89 ? -13.886 0.904 15.831 1.00 94.06 89 PHE A O 1
ATOM 756 N N . GLY A 1 90 ? -15.719 0.909 14.522 1.00 91.50 90 GLY A N 1
ATOM 757 C CA . GLY A 1 90 ? -16.678 0.848 15.630 1.00 91.50 90 GLY A CA 1
ATOM 758 C C . GLY A 1 90 ? -16.683 -0.488 16.384 1.00 91.50 90 GLY A C 1
ATOM 759 O O . GLY A 1 90 ? -17.130 -0.539 17.524 1.00 91.50 90 GLY A O 1
ATOM 760 N N . THR A 1 91 ? -16.177 -1.567 15.778 1.00 94.81 91 THR A N 1
ATOM 761 C CA . THR A 1 91 ? -16.088 -2.897 16.401 1.00 94.81 91 THR A CA 1
ATOM 762 C C . THR A 1 91 ? -14.814 -3.619 15.976 1.00 94.81 91 THR A C 1
ATOM 764 O O . THR A 1 91 ? -14.238 -3.329 14.925 1.00 94.81 91 THR A O 1
ATOM 767 N N . THR A 1 92 ? -14.402 -4.612 16.767 1.00 95.25 92 THR A N 1
ATOM 768 C CA . THR A 1 92 ? -13.293 -5.511 16.419 1.00 95.25 92 THR A CA 1
ATOM 769 C C . THR A 1 92 ? -13.549 -6.236 15.098 1.00 95.25 92 THR A C 1
ATOM 771 O O . THR A 1 92 ? -12.643 -6.335 14.280 1.00 95.25 92 THR A O 1
ATOM 774 N N . SER A 1 93 ? -14.788 -6.663 14.832 1.00 95.88 93 SER A N 1
ATOM 775 C CA . SER A 1 93 ? -15.143 -7.332 13.574 1.00 95.88 93 SER A CA 1
ATOM 776 C C . SER A 1 93 ? -14.914 -6.441 12.352 1.00 95.88 93 SER A C 1
ATOM 778 O O . SER A 1 93 ? -14.389 -6.927 11.357 1.00 95.88 93 SER A O 1
ATOM 780 N N . LYS A 1 94 ? -15.219 -5.135 12.437 1.00 96.06 94 LYS A N 1
ATOM 781 C CA . LYS A 1 94 ? -14.919 -4.176 11.356 1.00 96.06 94 LYS A CA 1
ATOM 782 C C . LYS A 1 94 ? -13.411 -3.998 11.146 1.00 96.06 94 LYS A C 1
ATOM 784 O O . LYS A 1 94 ? -12.959 -3.890 10.012 1.00 96.06 94 LYS A O 1
ATOM 789 N N . ALA A 1 95 ? -12.627 -4.000 12.226 1.00 96.75 95 ALA A N 1
ATOM 790 C CA . ALA A 1 95 ? -11.169 -3.955 12.124 1.00 96.75 95 ALA A CA 1
ATOM 791 C C . ALA A 1 95 ? -10.601 -5.239 11.490 1.00 96.75 95 ALA A C 1
ATOM 793 O O . ALA A 1 95 ? -9.705 -5.171 10.656 1.00 96.75 95 ALA A O 1
ATOM 794 N N . TYR A 1 96 ? -11.134 -6.410 11.847 1.00 97.62 96 TYR A N 1
ATOM 795 C CA . TYR A 1 96 ? -10.732 -7.691 11.258 1.00 97.62 96 TYR A CA 1
ATOM 796 C C . TYR A 1 96 ? -11.112 -7.788 9.784 1.00 97.62 96 TYR A C 1
ATOM 798 O O . TYR A 1 96 ? -10.304 -8.247 8.979 1.00 97.62 96 TYR A O 1
ATOM 806 N N . GLU A 1 97 ? -12.306 -7.310 9.436 1.00 97.00 97 GLU A N 1
ATOM 807 C CA . GLU A 1 97 ? -12.755 -7.187 8.055 1.00 97.00 97 GLU A CA 1
ATOM 808 C C . GLU A 1 97 ? -11.797 -6.354 7.217 1.00 97.00 97 GLU A C 1
ATOM 810 O O . GLU A 1 97 ? -11.335 -6.810 6.172 1.00 97.00 97 GLU A O 1
ATOM 815 N N . PHE A 1 98 ? -11.432 -5.175 7.712 1.00 97.00 98 PHE A N 1
ATOM 816 C CA . PHE A 1 98 ? -10.418 -4.354 7.071 1.00 97.00 98 PHE A CA 1
ATOM 817 C C . PHE A 1 98 ? -9.095 -5.112 6.904 1.00 97.00 98 PHE A C 1
ATOM 819 O O . PHE A 1 98 ? -8.566 -5.161 5.796 1.00 97.00 98 PHE A O 1
ATOM 826 N N . LEU A 1 99 ? -8.585 -5.745 7.969 1.00 97.50 99 LEU A N 1
ATOM 827 C CA . LEU A 1 99 ? -7.293 -6.436 7.947 1.00 97.50 99 LEU A CA 1
ATOM 828 C C . LEU A 1 99 ? -7.215 -7.519 6.868 1.00 97.50 99 LEU A C 1
ATOM 830 O O . LEU A 1 99 ? -6.230 -7.554 6.134 1.00 97.50 99 LEU A O 1
ATOM 834 N N . TYR A 1 100 ? -8.212 -8.401 6.754 1.00 97.75 100 TYR A N 1
ATOM 835 C CA . TYR A 1 100 ? -8.137 -9.451 5.735 1.00 97.75 100 TYR A CA 1
ATOM 836 C C . TYR A 1 100 ? -8.368 -8.900 4.322 1.00 97.75 100 TYR A C 1
ATOM 838 O O . TYR A 1 100 ? -7.770 -9.422 3.383 1.00 97.75 100 TYR A O 1
ATOM 846 N N . LYS A 1 101 ? -9.171 -7.838 4.164 1.00 97.81 101 LYS A N 1
ATOM 847 C CA . LYS A 1 101 ? -9.450 -7.201 2.866 1.00 97.81 101 LYS A CA 1
ATOM 848 C C . LYS A 1 101 ? -8.250 -6.462 2.284 1.00 97.81 101 LYS A C 1
ATOM 850 O O . LYS A 1 101 ? -8.040 -6.517 1.081 1.00 97.81 101 LYS A O 1
ATOM 855 N N . VAL A 1 102 ? -7.424 -5.826 3.117 1.00 97.38 102 VAL A N 1
ATOM 856 C CA . VAL A 1 102 ? -6.192 -5.151 2.653 1.00 97.38 102 VAL A CA 1
ATOM 857 C C . VAL A 1 102 ? -5.015 -6.106 2.451 1.00 97.38 102 VAL A C 1
ATOM 859 O O . VAL A 1 102 ? -3.911 -5.673 2.122 1.00 97.38 102 VAL A O 1
ATOM 862 N N . ALA A 1 103 ? -5.216 -7.408 2.666 1.00 98.00 103 ALA A N 1
ATOM 863 C CA . ALA A 1 103 ? -4.136 -8.377 2.624 1.00 98.00 103 ALA A CA 1
ATOM 864 C C . ALA A 1 103 ? -3.397 -8.467 1.279 1.00 98.00 103 ALA A C 1
ATOM 866 O O . ALA A 1 103 ? -2.173 -8.594 1.333 1.00 98.00 103 ALA A O 1
ATOM 867 N N . PRO A 1 104 ? -4.052 -8.394 0.100 1.00 97.56 104 PRO A N 1
ATOM 868 C CA . PRO A 1 104 ? -3.335 -8.357 -1.173 1.00 97.56 104 PRO A CA 1
ATOM 869 C C . PRO A 1 104 ? -2.333 -7.201 -1.224 1.00 97.56 104 PRO A C 1
ATOM 871 O O . PRO A 1 104 ? -1.145 -7.438 -1.425 1.00 97.56 104 PRO A O 1
ATOM 874 N N . THR A 1 105 ? -2.777 -5.979 -0.916 1.00 97.31 105 THR A N 1
ATOM 875 C CA . THR A 1 105 ? -1.928 -4.780 -0.887 1.00 97.31 105 THR A CA 1
ATOM 876 C C . THR A 1 105 ? -0.809 -4.895 0.142 1.00 97.31 105 THR A C 1
ATOM 878 O O . THR A 1 105 ? 0.354 -4.697 -0.184 1.00 97.31 105 THR A O 1
ATOM 881 N N . LYS A 1 106 ? -1.119 -5.285 1.387 1.00 97.12 106 LYS A N 1
ATOM 882 C CA . LYS A 1 106 ? -0.108 -5.382 2.457 1.00 97.12 106 LYS A CA 1
ATOM 883 C C . LYS A 1 106 ? 0.952 -6.459 2.212 1.00 97.12 106 LYS A C 1
ATOM 885 O O . LYS A 1 106 ? 2.006 -6.407 2.837 1.00 97.12 106 LYS A O 1
ATOM 890 N N . ARG A 1 107 ? 0.692 -7.439 1.340 1.00 96.69 107 ARG A N 1
ATOM 891 C CA . ARG A 1 107 ? 1.669 -8.478 0.965 1.00 96.69 107 ARG A CA 1
ATOM 892 C C . ARG A 1 107 ? 2.672 -8.026 -0.088 1.00 96.69 107 ARG A C 1
ATOM 894 O O . ARG A 1 107 ? 3.683 -8.703 -0.249 1.00 96.69 107 ARG A O 1
ATOM 901 N N . VAL A 1 108 ? 2.389 -6.929 -0.779 1.00 96.25 108 VAL A N 1
ATOM 902 C CA . VAL A 1 108 ? 3.250 -6.366 -1.826 1.00 96.25 108 VAL A CA 1
ATOM 903 C C . VAL A 1 108 ? 3.679 -4.934 -1.508 1.00 96.25 108 VAL A C 1
ATOM 905 O O . VAL A 1 108 ? 4.307 -4.283 -2.334 1.00 96.25 108 VAL A O 1
ATOM 908 N N . ASP A 1 109 ? 3.359 -4.458 -0.304 1.00 93.19 109 ASP A N 1
ATOM 909 C CA . ASP A 1 109 ? 3.706 -3.121 0.160 1.00 93.19 109 ASP A CA 1
ATOM 910 C C . ASP A 1 109 ? 5.219 -2.907 0.078 1.00 93.19 109 ASP A C 1
ATOM 912 O O . ASP A 1 109 ? 6.005 -3.745 0.529 1.00 93.19 109 ASP A O 1
ATOM 916 N N . GLY A 1 110 ? 5.619 -1.821 -0.579 1.00 92.88 110 GLY A N 1
ATOM 917 C CA . GLY A 1 110 ? 7.022 -1.503 -0.840 1.00 92.88 110 GLY A CA 1
ATOM 918 C C . GLY A 1 110 ? 7.704 -2.323 -1.946 1.00 92.88 110 GLY A C 1
ATOM 919 O O . GLY A 1 110 ? 8.882 -2.079 -2.206 1.00 92.88 110 GLY A O 1
ATOM 920 N N . ALA A 1 111 ? 7.021 -3.247 -2.638 1.00 94.62 111 ALA A N 1
ATOM 921 C CA . ALA A 1 111 ? 7.632 -4.052 -3.709 1.00 94.62 111 ALA A CA 1
ATOM 922 C C . ALA A 1 111 ? 8.178 -3.189 -4.858 1.00 94.62 111 ALA A C 1
ATOM 924 O O . ALA A 1 111 ? 9.284 -3.438 -5.338 1.00 94.62 111 ALA A O 1
ATOM 925 N N . TRP A 1 112 ? 7.465 -2.124 -5.232 1.00 94.50 112 TRP A N 1
ATOM 926 C CA . TRP A 1 112 ? 7.899 -1.155 -6.244 1.00 94.50 112 TRP A CA 1
ATOM 927 C C . TRP A 1 112 ? 9.275 -0.531 -5.945 1.00 94.50 112 TRP A C 1
ATOM 929 O O . TRP A 1 112 ? 10.018 -0.213 -6.878 1.00 94.50 112 TRP A O 1
ATOM 939 N N . LEU A 1 113 ? 9.671 -0.410 -4.668 1.00 96.19 113 LEU A N 1
ATOM 940 C CA . LEU A 1 113 ? 10.973 0.147 -4.284 1.00 96.19 113 LEU A CA 1
ATOM 941 C C . LEU A 1 113 ? 12.151 -0.733 -4.733 1.00 96.19 113 LEU A C 1
ATOM 943 O O . LEU A 1 113 ? 13.267 -0.235 -4.899 1.00 96.19 113 LEU A O 1
ATOM 947 N N . TYR A 1 114 ? 11.911 -2.024 -4.991 1.00 94.12 114 TYR A N 1
ATOM 948 C CA . TYR A 1 114 ? 12.910 -2.928 -5.564 1.00 94.12 114 TYR A CA 1
ATOM 949 C C . TYR A 1 114 ? 13.494 -2.379 -6.874 1.00 94.12 114 TYR A C 1
ATOM 951 O O . TYR A 1 114 ? 14.678 -2.562 -7.146 1.00 94.12 114 TYR A O 1
ATOM 959 N N . SER A 1 115 ? 12.702 -1.656 -7.671 1.00 92.25 115 SER A N 1
ATOM 960 C CA . SER A 1 115 ? 13.152 -1.066 -8.938 1.00 92.25 115 SER A CA 1
ATOM 961 C C . SER A 1 115 ? 14.328 -0.087 -8.785 1.00 92.25 115 SER A C 1
ATOM 963 O O . SER A 1 115 ? 15.093 0.091 -9.736 1.00 92.25 115 SER A O 1
ATOM 965 N N . PHE A 1 116 ? 14.538 0.493 -7.597 1.00 95.69 116 PHE A N 1
ATOM 966 C CA . PHE A 1 116 ? 15.627 1.441 -7.356 1.00 95.69 116 PHE A CA 1
ATOM 967 C C . PHE A 1 116 ? 16.970 0.785 -7.044 1.00 95.69 116 PHE A C 1
ATOM 969 O O . PHE A 1 116 ? 18.001 1.442 -7.175 1.00 95.69 116 PHE A O 1
ATOM 976 N N . ILE A 1 117 ? 17.011 -0.505 -6.687 1.00 95.50 117 ILE A N 1
ATOM 977 C CA . ILE A 1 117 ? 18.271 -1.145 -6.266 1.00 95.50 117 ILE A CA 1
ATOM 978 C C . ILE A 1 117 ? 19.320 -1.181 -7.384 1.00 95.50 117 ILE A C 1
ATOM 980 O O . ILE A 1 117 ? 20.518 -1.213 -7.117 1.00 95.50 117 ILE A O 1
ATOM 984 N N . GLN A 1 118 ? 18.886 -1.166 -8.648 1.00 94.94 118 GLN A N 1
ATOM 985 C CA . GLN A 1 118 ? 19.795 -1.116 -9.795 1.00 94.94 118 GLN A CA 1
ATOM 986 C C . GLN A 1 118 ? 20.588 0.201 -9.857 1.00 94.94 118 GLN A C 1
ATOM 988 O O . GLN A 1 118 ? 21.653 0.240 -10.468 1.00 94.94 118 GLN A O 1
ATOM 993 N N . TYR A 1 119 ? 20.114 1.245 -9.170 1.00 96.19 119 TYR A N 1
ATOM 994 C CA . TYR A 1 119 ? 20.749 2.557 -9.063 1.00 96.19 119 TYR A CA 1
ATOM 995 C C . TYR A 1 119 ? 21.492 2.755 -7.733 1.00 96.19 119 TYR A C 1
ATOM 997 O O . TYR A 1 119 ? 21.698 3.883 -7.301 1.00 96.19 119 TYR A O 1
ATOM 1005 N N . TRP A 1 120 ? 21.925 1.675 -7.073 1.00 95.69 120 TRP A N 1
ATOM 1006 C CA . TRP A 1 120 ? 22.567 1.722 -5.748 1.00 95.69 120 TRP A CA 1
ATOM 1007 C C . TRP A 1 120 ? 23.768 2.674 -5.621 1.00 95.69 120 TRP A C 1
ATOM 1009 O O . TRP A 1 120 ? 24.076 3.119 -4.517 1.00 95.69 120 TRP A O 1
ATOM 1019 N N . ASN A 1 121 ? 24.464 2.965 -6.724 1.00 96.06 121 ASN A N 1
ATOM 1020 C CA . ASN A 1 121 ? 25.636 3.841 -6.737 1.00 96.06 121 ASN A CA 1
ATOM 1021 C C . ASN A 1 121 ? 25.286 5.327 -6.942 1.00 96.06 121 ASN A C 1
ATOM 1023 O O . ASN A 1 121 ? 26.172 6.177 -6.910 1.00 96.06 121 ASN A O 1
ATOM 1027 N N . ASP A 1 122 ? 24.015 5.649 -7.175 1.00 97.50 122 ASP A N 1
ATOM 1028 C CA . ASP A 1 122 ? 23.546 7.019 -7.338 1.00 97.50 122 ASP A CA 1
ATOM 1029 C C . ASP A 1 122 ? 22.924 7.517 -6.016 1.00 97.50 122 ASP A C 1
ATOM 1031 O O . ASP A 1 122 ? 21.912 6.972 -5.555 1.00 97.50 122 ASP A O 1
ATOM 1035 N N . PRO A 1 123 ? 23.509 8.554 -5.381 1.00 96.31 123 PRO A N 1
ATOM 1036 C CA . PRO A 1 123 ? 22.997 9.118 -4.137 1.00 96.31 123 PRO A CA 1
ATOM 1037 C C . PRO A 1 123 ? 21.533 9.565 -4.201 1.00 96.31 123 PRO A C 1
ATOM 1039 O O . PRO A 1 123 ? 20.876 9.559 -3.160 1.00 96.31 123 PRO A O 1
ATOM 1042 N N . ALA A 1 124 ? 21.009 9.908 -5.384 1.00 96.50 124 ALA A N 1
ATOM 1043 C CA . ALA A 1 124 ? 19.619 10.326 -5.557 1.00 96.50 124 ALA A CA 1
ATOM 1044 C C . ALA A 1 124 ? 18.606 9.231 -5.171 1.00 96.50 124 ALA A C 1
ATOM 1046 O O . ALA A 1 124 ? 17.478 9.550 -4.797 1.00 96.50 124 ALA A O 1
ATOM 1047 N N . PHE A 1 125 ? 19.003 7.953 -5.216 1.00 96.94 125 PHE A N 1
ATOM 1048 C CA . PHE A 1 125 ? 18.122 6.819 -4.908 1.00 96.94 125 PHE A CA 1
ATOM 1049 C C . PHE A 1 125 ? 18.389 6.166 -3.552 1.00 96.94 125 PHE A C 1
ATOM 1051 O O . PHE A 1 125 ? 17.695 5.217 -3.178 1.00 96.94 125 PHE A O 1
ATOM 1058 N N . ARG A 1 126 ? 19.372 6.667 -2.793 1.00 96.50 126 ARG A N 1
ATOM 1059 C CA . ARG A 1 126 ? 19.772 6.079 -1.509 1.00 96.50 126 ARG A CA 1
ATOM 1060 C C . ARG A 1 126 ? 18.598 5.960 -0.537 1.00 96.50 126 ARG A C 1
ATOM 1062 O O . ARG A 1 126 ? 18.444 4.906 0.074 1.00 96.50 126 ARG A O 1
ATOM 1069 N N . ASP A 1 127 ? 17.774 6.998 -0.422 1.00 96.94 127 ASP A N 1
ATOM 1070 C CA . ASP A 1 127 ? 16.659 7.018 0.531 1.00 96.94 127 ASP A CA 1
ATOM 1071 C C . ASP A 1 127 ? 15.571 5.999 0.157 1.00 96.94 127 ASP A C 1
ATOM 1073 O O . ASP A 1 127 ? 15.071 5.289 1.024 1.00 96.94 127 ASP A O 1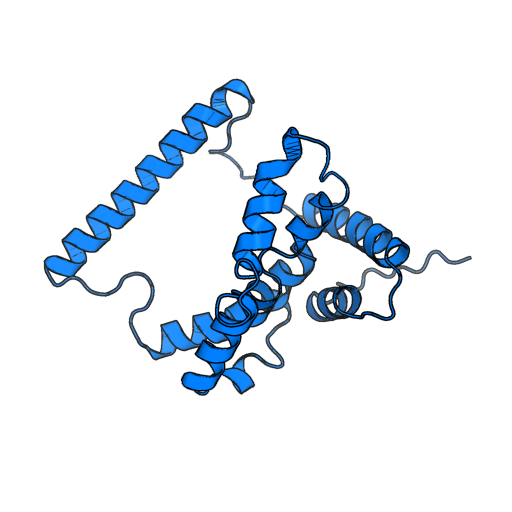
ATOM 1077 N N . PHE A 1 128 ? 15.269 5.825 -1.136 1.00 97.00 128 PHE A N 1
ATOM 1078 C CA . PHE A 1 128 ? 14.334 4.787 -1.593 1.00 97.00 128 PHE A CA 1
ATOM 1079 C C . PHE A 1 128 ? 14.844 3.375 -1.289 1.00 97.00 128 PHE A C 1
ATOM 1081 O O . PHE A 1 128 ? 14.084 2.518 -0.835 1.00 97.00 128 PHE A O 1
ATOM 1088 N N . ILE A 1 129 ? 16.140 3.132 -1.502 1.00 97.12 129 ILE A N 1
ATOM 1089 C CA . ILE A 1 129 ? 16.769 1.841 -1.194 1.00 97.12 129 ILE A CA 1
ATOM 1090 C C . ILE A 1 129 ? 16.772 1.595 0.317 1.00 97.12 129 ILE A C 1
ATOM 1092 O O . ILE A 1 129 ? 16.505 0.475 0.751 1.00 97.12 129 ILE A O 1
ATOM 1096 N N . GLN A 1 130 ? 17.039 2.624 1.122 1.00 97.31 130 GLN A N 1
ATOM 1097 C CA . GLN A 1 130 ? 16.984 2.527 2.579 1.00 97.31 130 GLN A CA 1
ATOM 1098 C C . GLN A 1 130 ? 15.583 2.114 3.049 1.00 97.31 130 GLN A C 1
ATOM 1100 O O . GLN A 1 130 ? 15.466 1.140 3.792 1.00 97.31 130 GLN A O 1
ATOM 1105 N N . ILE A 1 131 ? 14.530 2.767 2.542 1.00 97.06 131 ILE A N 1
ATOM 1106 C CA . ILE A 1 131 ? 13.137 2.403 2.847 1.00 97.06 131 ILE A CA 1
ATOM 1107 C C . ILE A 1 131 ? 12.856 0.954 2.428 1.00 97.06 131 ILE A C 1
ATOM 1109 O O . ILE A 1 131 ? 12.285 0.191 3.201 1.00 97.06 131 ILE A O 1
ATOM 1113 N N . TYR A 1 132 ? 13.309 0.516 1.248 1.00 97.19 132 TYR A N 1
ATOM 1114 C CA . TYR A 1 132 ? 13.127 -0.878 0.825 1.00 97.19 132 TYR A CA 1
ATOM 1115 C C . TYR A 1 132 ? 13.756 -1.874 1.809 1.00 97.19 132 TYR A C 1
ATOM 1117 O O . TYR A 1 132 ? 13.145 -2.879 2.173 1.00 97.19 132 TYR A O 1
ATOM 1125 N N . VAL A 1 133 ? 14.978 -1.601 2.273 1.00 96.69 133 VAL A N 1
ATOM 1126 C CA . VAL A 1 133 ? 15.662 -2.467 3.243 1.00 96.69 133 VAL A CA 1
ATOM 1127 C C . VAL A 1 133 ? 14.949 -2.446 4.603 1.00 96.69 133 VAL A C 1
ATOM 1129 O O . VAL A 1 133 ? 14.907 -3.481 5.275 1.00 96.69 133 VAL A O 1
ATOM 1132 N N . GLU A 1 134 ? 14.344 -1.323 4.994 1.00 96.75 134 GLU A N 1
ATOM 1133 C CA . GLU A 1 134 ? 13.483 -1.215 6.180 1.00 96.75 134 GLU A CA 1
ATOM 1134 C C . GLU A 1 134 ? 12.220 -2.073 6.054 1.00 96.75 134 GLU A C 1
ATOM 1136 O O . GLU A 1 134 ? 11.967 -2.888 6.944 1.00 96.75 134 GLU A O 1
ATOM 1141 N N . GLU A 1 135 ? 11.506 -2.004 4.926 1.00 95.94 135 GLU A N 1
ATOM 1142 C CA . GLU A 1 135 ? 10.342 -2.859 4.623 1.00 95.94 135 GLU A CA 1
ATOM 1143 C C . GLU A 1 135 ? 10.705 -4.358 4.663 1.00 95.94 135 GLU A C 1
ATOM 1145 O O . GLU A 1 135 ? 9.943 -5.213 5.143 1.00 95.94 135 GLU A O 1
ATOM 1150 N N . LEU A 1 136 ? 11.924 -4.694 4.223 1.00 96.38 136 LEU A N 1
ATOM 1151 C CA . LEU A 1 136 ? 12.472 -6.048 4.306 1.00 96.38 136 LEU A CA 1
ATOM 1152 C C . LEU A 1 136 ? 12.884 -6.474 5.724 1.00 96.38 136 LEU A C 1
ATOM 1154 O O . LEU A 1 136 ? 13.159 -7.661 5.937 1.00 96.38 136 LEU A O 1
ATOM 1158 N N . GLY A 1 137 ? 12.880 -5.557 6.691 1.00 96.69 137 GLY A N 1
ATOM 1159 C CA . GLY A 1 137 ? 13.184 -5.810 8.095 1.00 96.69 137 GLY A CA 1
ATOM 1160 C C . GLY A 1 137 ? 14.655 -5.642 8.470 1.00 96.69 137 GLY A C 1
ATOM 1161 O O . GLY A 1 137 ? 15.091 -6.256 9.444 1.00 96.69 137 GLY A O 1
ATOM 1162 N N . LEU A 1 138 ? 15.439 -4.872 7.706 1.00 95.81 138 LEU A N 1
ATOM 1163 C CA . LEU A 1 138 ? 16.861 -4.594 7.971 1.00 95.81 138 LEU A CA 1
ATOM 1164 C C . LEU A 1 138 ? 17.704 -5.873 8.177 1.00 95.81 138 LEU A C 1
ATOM 1166 O O . LEU A 1 138 ? 18.576 -5.941 9.041 1.00 95.81 138 LEU A O 1
ATOM 1170 N N . GLY A 1 139 ? 17.405 -6.929 7.413 1.00 92.69 139 GLY A N 1
ATOM 1171 C CA . GLY A 1 139 ? 18.062 -8.240 7.526 1.00 92.69 139 GLY A CA 1
ATOM 1172 C C . GLY A 1 139 ? 17.453 -9.187 8.572 1.00 92.69 139 GLY A C 1
ATOM 1173 O O . GLY A 1 139 ? 17.810 -10.365 8.615 1.00 92.69 139 GLY A O 1
ATOM 1174 N N . SER A 1 140 ? 16.486 -8.731 9.372 1.00 96.25 140 SER A N 1
ATOM 1175 C CA . SER A 1 140 ? 15.710 -9.574 10.285 1.00 96.25 140 SER A CA 1
ATOM 1176 C C . SER A 1 140 ? 14.398 -10.023 9.648 1.00 96.25 140 SER A C 1
ATOM 1178 O O . SER A 1 140 ? 13.466 -9.247 9.445 1.00 96.25 140 SER A O 1
ATOM 1180 N N . SER A 1 141 ? 14.254 -11.332 9.440 1.00 92.88 141 SER A N 1
ATOM 1181 C CA . SER A 1 141 ? 12.988 -11.901 8.960 1.00 92.88 141 SER A CA 1
ATOM 1182 C C . SER A 1 141 ? 11.809 -11.703 9.922 1.00 92.88 141 SER A C 1
ATOM 1184 O O . SER A 1 141 ? 10.657 -11.801 9.499 1.00 92.88 141 SER A O 1
ATOM 1186 N N . GLN A 1 142 ? 12.074 -11.451 11.208 1.00 93.75 142 GLN A N 1
ATOM 1187 C CA . GLN A 1 142 ? 11.027 -11.149 12.184 1.00 93.75 142 GLN A CA 1
ATOM 1188 C C . GLN A 1 142 ? 10.497 -9.727 12.027 1.00 93.75 142 GLN A C 1
ATOM 1190 O O . GLN A 1 142 ? 9.348 -9.497 12.383 1.00 93.75 142 GLN A O 1
ATOM 1195 N N . SER A 1 143 ? 11.30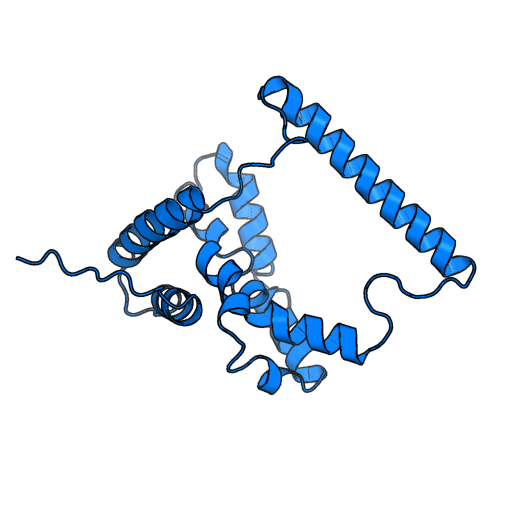9 -8.828 11.471 1.00 95.56 143 SER A N 1
ATOM 1196 C CA . SER A 1 143 ? 10.968 -7.427 11.232 1.00 95.56 143 SER A CA 1
ATOM 1197 C C . SER A 1 143 ? 10.469 -7.170 9.811 1.00 95.56 143 SER A C 1
ATOM 1199 O O . SER A 1 143 ? 10.033 -6.070 9.525 1.00 95.56 143 SER A O 1
ATOM 1201 N N . ASN A 1 144 ? 10.514 -8.163 8.917 1.00 96.94 144 ASN A N 1
ATOM 1202 C CA . ASN A 1 144 ? 9.969 -8.036 7.568 1.00 96.94 144 ASN A CA 1
ATOM 1203 C C . ASN A 1 144 ? 8.459 -7.751 7.625 1.00 96.94 144 ASN A C 1
ATOM 1205 O O . ASN A 1 144 ? 7.699 -8.538 8.205 1.00 96.94 144 ASN A O 1
ATOM 1209 N N . HIS A 1 145 ? 8.022 -6.657 7.005 1.00 97.06 145 HIS A N 1
ATOM 1210 C CA . HIS A 1 145 ? 6.655 -6.156 7.157 1.00 97.06 145 HIS A CA 1
ATOM 1211 C C . HIS A 1 145 ? 5.596 -7.134 6.624 1.00 97.06 145 HIS A C 1
ATOM 1213 O O . HIS A 1 145 ? 4.593 -7.389 7.298 1.00 97.06 145 HIS A O 1
ATOM 1219 N N . VAL A 1 146 ? 5.852 -7.789 5.486 1.00 96.00 146 VAL A N 1
ATOM 1220 C CA . VAL A 1 146 ? 4.955 -8.816 4.926 1.00 96.00 146 VAL A CA 1
ATOM 1221 C C . VAL A 1 146 ? 4.835 -10.021 5.866 1.00 96.00 146 VAL A C 1
ATOM 1223 O O . VAL A 1 146 ? 3.736 -10.540 6.098 1.00 96.00 146 VAL A O 1
ATOM 1226 N N . LYS A 1 147 ? 5.949 -10.473 6.460 1.00 96.56 147 LYS A N 1
ATOM 1227 C CA . LYS A 1 147 ? 5.936 -11.575 7.438 1.00 96.56 147 LYS A CA 1
ATOM 1228 C C . LYS A 1 147 ? 5.197 -11.193 8.717 1.00 96.56 147 LYS A C 1
ATOM 1230 O O . LYS A 1 147 ? 4.430 -12.013 9.223 1.00 96.56 147 LYS A O 1
ATOM 1235 N N . LEU A 1 148 ? 5.401 -9.981 9.231 1.00 97.06 148 LEU A N 1
ATOM 1236 C CA . LEU A 1 148 ? 4.680 -9.463 10.397 1.00 97.06 148 LEU A CA 1
ATOM 1237 C C . LEU A 1 148 ? 3.171 -9.422 10.147 1.00 97.06 148 LEU A C 1
ATOM 1239 O O . LEU A 1 148 ? 2.398 -9.934 10.957 1.00 97.06 148 LEU A O 1
ATOM 1243 N N . PHE A 1 149 ? 2.757 -8.893 8.998 1.00 97.44 149 PHE A N 1
ATOM 1244 C CA . PHE A 1 149 ? 1.350 -8.819 8.626 1.00 97.44 149 PHE A CA 1
ATOM 1245 C C . PHE A 1 149 ? 0.706 -10.209 8.486 1.00 97.44 149 PHE A C 1
ATOM 1247 O O . PHE A 1 149 ? -0.363 -10.462 9.042 1.00 97.44 149 PHE A O 1
ATOM 1254 N N . ASN A 1 150 ? 1.374 -11.161 7.827 1.00 96.62 150 ASN A N 1
ATOM 1255 C CA . ASN A 1 150 ? 0.853 -12.527 7.720 1.00 96.62 150 ASN A CA 1
ATOM 1256 C C . ASN A 1 150 ? 0.777 -13.234 9.087 1.00 96.62 150 ASN A C 1
ATOM 1258 O O . ASN A 1 150 ? -0.197 -13.942 9.349 1.00 96.62 150 ASN A O 1
ATOM 1262 N N . LYS A 1 151 ? 1.750 -13.015 9.985 1.00 97.25 151 LYS A N 1
ATOM 1263 C CA . LYS A 1 151 ? 1.685 -13.512 11.372 1.00 97.25 151 LYS A CA 1
ATOM 1264 C C . LYS A 1 151 ? 0.494 -12.928 12.129 1.00 97.25 151 LYS A C 1
ATOM 1266 O O . LYS A 1 151 ? -0.186 -13.675 12.829 1.00 97.25 151 LYS A O 1
ATOM 1271 N N . LEU A 1 152 ? 0.215 -11.634 11.961 1.00 97.56 152 LEU A N 1
ATOM 1272 C CA . LEU A 1 152 ? -0.956 -10.984 12.550 1.00 97.56 152 LEU A CA 1
ATOM 1273 C C . LEU A 1 152 ? -2.250 -11.659 12.077 1.00 97.56 152 LEU A C 1
ATOM 1275 O O . LEU A 1 152 ? -3.047 -12.084 12.914 1.00 97.56 152 LEU A O 1
ATOM 1279 N N . LEU A 1 153 ? -2.429 -11.843 10.762 1.00 98.00 153 LEU A N 1
ATOM 1280 C CA . LEU A 1 153 ? -3.613 -12.522 10.219 1.00 98.00 153 LEU A CA 1
ATOM 1281 C C . LEU A 1 153 ? -3.766 -13.945 10.764 1.00 98.00 153 LEU A C 1
ATOM 1283 O O . LEU A 1 153 ? -4.870 -14.341 11.128 1.00 98.00 153 LEU A O 1
ATOM 1287 N N . LEU A 1 154 ? -2.672 -14.704 10.852 1.00 97.62 154 LEU A N 1
ATOM 1288 C CA . LEU A 1 154 ? -2.692 -16.056 11.414 1.00 97.62 154 LEU A CA 1
ATOM 1289 C C . LEU A 1 154 ? -3.083 -16.050 12.896 1.00 97.62 154 LEU A C 1
ATOM 1291 O O . LEU A 1 154 ? -3.962 -16.813 13.287 1.00 97.62 154 LEU A O 1
ATOM 1295 N N . SER A 1 155 ? -2.497 -15.163 13.707 1.00 97.75 155 SER A N 1
ATOM 1296 C CA . SER A 1 155 ? -2.800 -15.078 15.146 1.00 97.75 155 SER A CA 1
ATOM 1297 C C . SER A 1 155 ? -4.254 -14.705 15.446 1.00 97.75 155 SER A C 1
ATOM 1299 O O . SER A 1 155 ? -4.784 -15.085 16.485 1.00 97.75 155 SER A O 1
ATOM 1301 N N . LEU A 1 156 ? -4.901 -13.986 14.527 1.00 97.50 156 LEU A N 1
ATOM 1302 C CA . LEU A 1 156 ? -6.298 -13.571 14.637 1.00 97.50 156 LEU A CA 1
ATOM 1303 C C . LEU A 1 156 ? -7.265 -14.561 13.966 1.00 97.50 156 LEU A C 1
ATOM 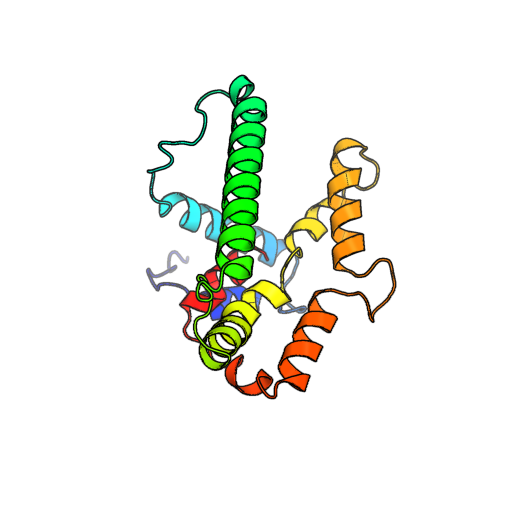1305 O O . LEU A 1 156 ? -8.469 -14.315 13.946 1.00 97.50 156 LEU A O 1
ATOM 1309 N N . GLY A 1 157 ? -6.763 -15.657 13.381 1.00 97.19 157 GLY A N 1
ATOM 1310 C CA . GLY A 1 157 ? -7.583 -16.615 12.636 1.00 97.19 157 GLY A CA 1
ATOM 1311 C C . GLY A 1 157 ? -8.208 -16.021 11.369 1.00 97.19 157 GLY A C 1
ATOM 1312 O O . GLY A 1 157 ? -9.286 -16.446 10.963 1.00 97.19 157 GLY A O 1
ATOM 1313 N N . LEU A 1 158 ? -7.562 -15.020 10.762 1.00 97.19 158 LEU A N 1
ATOM 1314 C CA . LEU A 1 158 ? -8.075 -14.270 9.612 1.00 97.19 158 LEU A CA 1
ATOM 1315 C C . LEU A 1 158 ? -7.544 -14.756 8.257 1.00 97.19 158 LEU A C 1
ATOM 1317 O O . LEU A 1 158 ? -8.014 -14.308 7.213 1.00 97.19 158 LEU A O 1
ATOM 1321 N N . HIS A 1 159 ? -6.559 -15.656 8.255 1.00 94.44 159 HIS A N 1
ATOM 1322 C CA . HIS A 1 159 ? -5.831 -16.044 7.047 1.00 94.44 159 HIS A CA 1
ATOM 1323 C C . HIS A 1 159 ? -6.751 -16.557 5.930 1.00 94.44 159 HIS A C 1
ATOM 1325 O O . HIS A 1 159 ? -6.652 -16.095 4.795 1.00 94.44 159 HIS A O 1
ATOM 1331 N N . GLN A 1 160 ? -7.703 -17.432 6.250 1.00 94.06 160 GLN A N 1
ATOM 1332 C CA . GLN A 1 160 ? -8.630 -17.992 5.268 1.00 94.06 160 GLN A CA 1
ATOM 1333 C C . GLN A 1 160 ? -9.569 -16.958 4.637 1.00 94.06 160 GLN A C 1
ATOM 1335 O O . GLN A 1 160 ? -9.921 -17.105 3.474 1.00 94.06 160 GLN A O 1
ATOM 1340 N N . PHE A 1 161 ? -9.920 -15.886 5.356 1.00 94.81 161 PHE A N 1
ATOM 1341 C CA . PHE A 1 161 ? -10.762 -14.811 4.815 1.0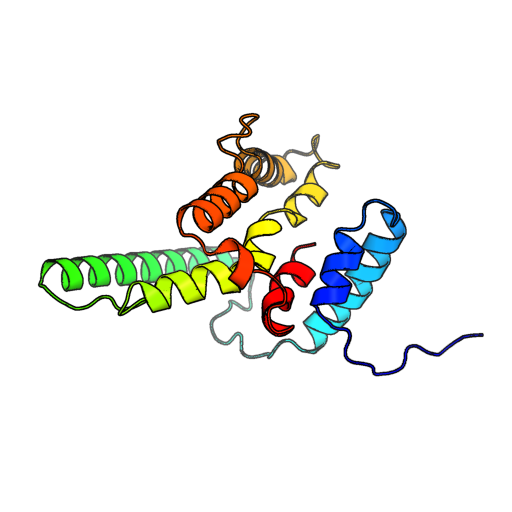0 94.81 161 PHE A CA 1
ATOM 1342 C C . PHE A 1 161 ? -10.002 -13.901 3.847 1.00 94.81 161 PHE A C 1
ATOM 1344 O O . PHE A 1 161 ? -10.612 -13.189 3.062 1.00 94.81 161 PHE A O 1
ATOM 1351 N N . SER A 1 162 ? -8.668 -13.932 3.886 1.00 91.06 162 SER A N 1
ATOM 1352 C CA . SER A 1 162 ? -7.813 -13.191 2.952 1.00 91.06 162 SER A CA 1
ATOM 1353 C C . SER A 1 162 ? -7.550 -13.932 1.634 1.00 91.06 162 SER A C 1
ATOM 1355 O O . SER A 1 162 ? -6.752 -13.466 0.816 1.00 91.06 162 SER A O 1
ATOM 1357 N N . MET A 1 163 ? -8.162 -15.107 1.455 1.00 88.44 163 MET A N 1
ATOM 1358 C CA . MET A 1 163 ? -8.128 -15.887 0.220 1.00 88.44 163 MET A CA 1
ATOM 1359 C C . MET A 1 163 ? -9.411 -15.628 -0.576 1.00 88.44 163 MET A C 1
ATOM 1361 O O . MET A 1 163 ? -10.483 -15.531 0.013 1.00 88.44 163 MET A O 1
ATOM 1365 N N . ASN A 1 164 ? -9.314 -15.570 -1.907 1.00 86.94 164 ASN A N 1
ATOM 1366 C CA . ASN A 1 164 ? -10.460 -15.420 -2.817 1.00 86.94 164 ASN A CA 1
ATOM 1367 C C . ASN A 1 164 ? -11.320 -14.173 -2.538 1.00 86.94 164 ASN A C 1
ATOM 1369 O O . ASN A 1 164 ? -12.549 -14.245 -2.493 1.00 86.94 164 ASN A O 1
ATOM 1373 N N . LEU A 1 165 ? -10.667 -13.029 -2.332 1.00 96.12 165 LEU A N 1
ATOM 1374 C CA . LEU A 1 165 ? -11.359 -11.750 -2.191 1.00 96.12 165 LEU A CA 1
ATOM 1375 C C . LEU A 1 165 ? -11.986 -11.314 -3.527 1.00 96.12 165 LEU A C 1
ATOM 1377 O O . LEU A 1 165 ? -11.531 -11.750 -4.588 1.00 96.12 165 LEU A O 1
ATOM 1381 N N . PRO A 1 166 ? -13.001 -10.432 -3.501 1.00 96.56 166 PRO A N 1
ATOM 1382 C CA . PRO A 1 166 ? -13.436 -9.722 -4.699 1.00 96.56 166 PRO A CA 1
ATOM 1383 C C . PRO A 1 166 ? -12.265 -9.023 -5.403 1.00 96.56 166 PRO A C 1
ATOM 1385 O O . PRO A 1 166 ? -11.316 -8.576 -4.758 1.00 96.56 166 PRO A O 1
ATOM 1388 N N . ASP A 1 167 ? -12.342 -8.926 -6.730 1.00 96.56 167 ASP A N 1
ATOM 1389 C CA . ASP A 1 167 ? -11.221 -8.485 -7.569 1.00 96.56 167 ASP A CA 1
ATOM 1390 C C . ASP A 1 167 ? -10.726 -7.067 -7.230 1.00 96.56 167 ASP A C 1
ATOM 1392 O O . ASP A 1 167 ? -9.527 -6.804 -7.234 1.00 96.56 167 ASP A O 1
ATOM 1396 N N . GLU A 1 168 ? -11.635 -6.180 -6.817 1.00 95.69 168 GLU A N 1
ATOM 1397 C CA . GLU A 1 168 ? -11.342 -4.806 -6.381 1.00 95.69 168 GLU A CA 1
ATOM 1398 C C . GLU A 1 168 ? -10.277 -4.714 -5.270 1.00 95.69 168 GLU A C 1
ATOM 1400 O O . GLU A 1 168 ? -9.515 -3.748 -5.223 1.00 95.69 168 GLU A O 1
ATOM 1405 N N . TYR A 1 169 ? -10.157 -5.730 -4.406 1.00 97.38 169 TYR A N 1
ATOM 1406 C CA . TYR A 1 169 ? -9.154 -5.752 -3.333 1.00 97.38 169 TYR A CA 1
ATOM 1407 C C . TYR A 1 169 ? -7.738 -6.054 -3.836 1.00 97.38 169 TYR A C 1
ATOM 1409 O O . TYR A 1 169 ? -6.774 -5.846 -3.099 1.00 97.38 169 TYR A O 1
ATOM 1417 N N . TYR A 1 170 ? -7.597 -6.520 -5.079 1.00 97.25 170 TYR A N 1
ATOM 1418 C CA . TYR A 1 170 ? -6.309 -6.754 -5.733 1.00 97.25 170 TYR A CA 1
ATOM 1419 C C . TYR A 1 170 ? -5.848 -5.564 -6.576 1.00 97.25 170 TYR A C 1
ATOM 1421 O O . TYR A 1 170 ? -4.707 -5.560 -7.034 1.00 97.25 170 TYR A O 1
ATOM 1429 N N . HIS A 1 171 ? -6.688 -4.541 -6.767 1.00 96.06 171 HIS A N 1
ATOM 1430 C CA . HIS A 1 171 ? -6.337 -3.374 -7.578 1.00 96.06 171 HIS A CA 1
ATOM 1431 C C . HIS A 1 171 ? -5.018 -2.743 -7.114 1.00 96.06 171 HIS A C 1
ATOM 1433 O O . HIS A 1 171 ? -4.058 -2.642 -7.870 1.00 96.06 171 HIS A O 1
ATOM 1439 N N . GLN A 1 172 ? -4.917 -2.416 -5.826 1.00 95.88 172 GLN A N 1
ATOM 1440 C CA . GLN A 1 172 ? -3.713 -1.788 -5.282 1.00 95.88 172 GLN A CA 1
ATOM 1441 C C . GLN A 1 172 ? -2.499 -2.723 -5.254 1.00 95.88 172 GLN A C 1
ATOM 1443 O O . GLN A 1 172 ? -1.376 -2.237 -5.342 1.00 95.88 172 GLN A O 1
ATOM 1448 N N . SER A 1 173 ? -2.683 -4.046 -5.168 1.00 96.75 173 SER A N 1
ATOM 1449 C CA . SER A 1 173 ? -1.545 -4.959 -5.304 1.00 96.75 173 SER A CA 1
ATOM 1450 C C . SER A 1 173 ? -1.030 -5.039 -6.736 1.00 96.75 173 SER A C 1
ATOM 1452 O O . SER A 1 173 ? 0.175 -5.141 -6.926 1.00 96.75 173 SER A O 1
ATOM 1454 N N . ALA A 1 174 ? -1.917 -4.957 -7.729 1.00 96.62 174 ALA A N 1
ATOM 1455 C CA . ALA A 1 174 ? -1.530 -4.904 -9.134 1.00 96.62 174 ALA A CA 1
ATOM 1456 C C . ALA A 1 174 ? -0.767 -3.611 -9.468 1.00 96.62 174 ALA A C 1
ATOM 1458 O O . ALA A 1 174 ? 0.195 -3.667 -10.218 1.00 96.62 174 ALA A O 1
ATOM 1459 N N . ILE A 1 175 ? -1.160 -2.469 -8.888 1.00 95.31 175 ILE A N 1
ATOM 1460 C CA . ILE A 1 175 ? -0.476 -1.173 -9.076 1.00 95.31 175 ILE A CA 1
ATOM 1461 C C . ILE A 1 175 ? 0.952 -1.169 -8.508 1.00 95.31 175 ILE A C 1
ATOM 1463 O O . ILE A 1 175 ? 1.827 -0.500 -9.048 1.00 95.31 175 ILE A O 1
ATOM 1467 N N . GLN A 1 176 ? 1.188 -1.866 -7.393 1.00 95.00 176 GLN A N 1
ATOM 1468 C CA . GLN A 1 176 ? 2.466 -1.813 -6.670 1.00 95.00 176 GLN A CA 1
ATOM 1469 C C . GLN A 1 176 ? 3.524 -2.821 -7.143 1.00 95.00 176 GLN A C 1
ATOM 1471 O O . GLN A 1 176 ? 4.655 -2.773 -6.647 1.00 95.00 176 GLN A O 1
ATOM 1476 N N . LEU A 1 177 ? 3.165 -3.744 -8.038 1.00 94.38 177 LEU A N 1
ATOM 1477 C CA . LEU A 1 177 ? 4.039 -4.795 -8.566 1.00 94.38 177 LEU A CA 1
ATOM 1478 C C . LEU A 1 177 ? 4.540 -4.462 -9.975 1.00 94.38 177 LEU A C 1
ATOM 1480 O O . LEU A 1 177 ? 5.718 -4.795 -10.243 1.00 94.38 177 LEU A O 1
#

Foldseek 3Di:
DDPDPPPPPDQLVVLLVQLVDPVRDPVNNVVSLVVVVVVVVVPDDPPPVLQDPDPVCNVVSVVVVVVVVVVVVVVQVVCVVVPDADDCDNDPVSVLVVLLLLLLLQLLPLVLLVVLVVVVVDPVSVVSVVVSCQCCPVPDVCNNRNSVSCVVCVVVVNNVVSPPDHSVSSNNNSNRD

Sequence (177 aa):
MLNLITDAHQKYFEITQFFLDPSVSRSAKELKAFHFLENEILHLDSDFSDFPTNVDQLAVWMQKKNKTQCLHYKEYLERRENGSAREFFGTTSKAYEFLYKVAPTKRVDGAWLYSFIQYWNDPAFRDFIQIYVEELGLGSSQSNHVKLFNKLLLSLGLHQFSMNLPDEYYHQSAIQL

pLDDT: mean 92.18, std 12.28, range [35.88, 98.12]

Organism: Acinetobacter johnsonii (NCBI:txid40214)